Protein AF-F9Q6L0-F1 (afdb_monomer)

Nearest PDB structures (foldseek):
  7tjz-assembly1_W  TM=1.806E-01  e=6.094E+00  Saccharomyces cerevisiae

InterPro domains:
  IPR004260 Pyrimidine dimer DNA glycosylase [PF03013] (1-43)
  IPR024796 T4 endonuclease V [G3DSA:1.10.440.10] (1-59)

Secondary structure (DSSP, 8-state):
------S-GGGS-HHHHHHHHHHHTHHHHHHHTT----TT--SS--SSTTHHHHHHHHS--

Foldseek 3Di:
DADDDPDDLVPDDPVVNVSNVVRVVVLVVCVVVVNDDLPPADPDQDPDPNNSSVCNPVDDD

Sequence (61 aa):
MTRINLVPPAELCDQHLLAEHRELTRIPNAVAKGKYHLKGQPTEYKLGEGHVRFSLINWPF

Organism: NCBI:txid1035188

pLDDT: mean 75.59, std 9.4, range [47.94, 89.25]

Solvent-accessible surface area (backbone atoms only — not comparable to full-atom values): 4026 Å² total; per-residue (Å²): 139,68,69,83,77,93,64,63,74,90,78,46,54,69,71,54,48,56,51,32,60,63,39,56,61,51,52,62,54,32,52,76,67,67,71,65,77,77,80,82,55,52,94,60,97,49,88,65,92,44,29,66,56,37,54,62,70,80,40,86,126

Radius of gyration: 11.91 Å; Cα contacts (8 Å, |Δi|>4): 38; chains: 1; bounding box: 29×20×32 Å

Mean predicted aligned error: 6.88 Å

Structure (mmCIF, N/CA/C/O backbone):
data_AF-F9Q6L0-F1
#
_entry.id   AF-F9Q6L0-F1
#
loop_
_atom_site.group_PDB
_atom_site.id
_atom_site.type_symbol
_atom_site.lab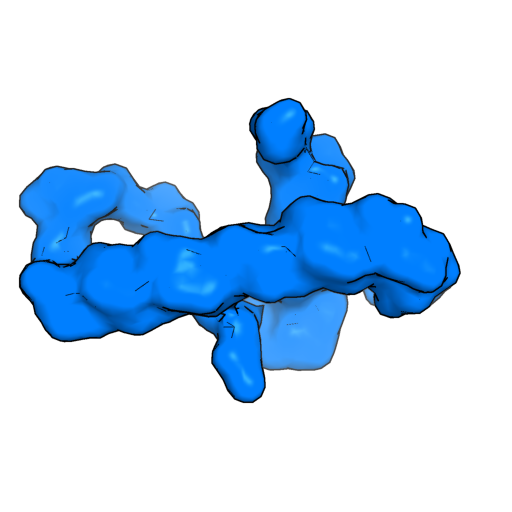el_atom_id
_atom_site.label_alt_id
_atom_site.label_comp_id
_atom_site.label_asym_id
_atom_site.label_entity_id
_atom_site.label_seq_id
_atom_site.pdbx_PDB_ins_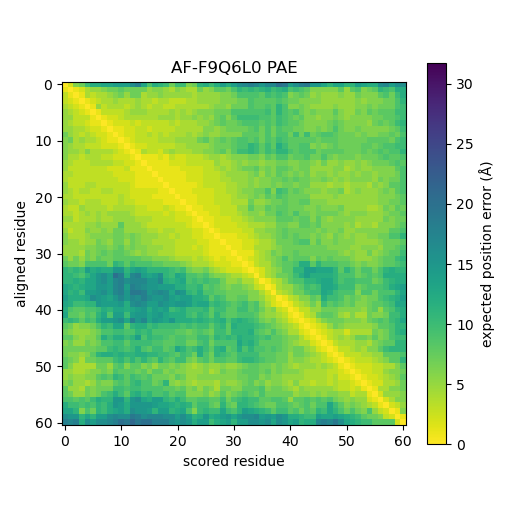code
_atom_site.Cartn_x
_atom_site.Cartn_y
_atom_site.Cartn_z
_atom_site.occupancy
_atom_site.B_iso_or_equiv
_atom_site.auth_seq_id
_atom_site.auth_comp_id
_atom_site.auth_asym_id
_atom_site.auth_atom_id
_atom_site.pdbx_PDB_model_num
ATOM 1 N N . MET A 1 1 ? -0.568 10.759 -4.505 1.00 57.00 1 MET A N 1
ATOM 2 C CA . MET A 1 1 ? 0.149 10.309 -3.297 1.00 57.00 1 MET A CA 1
ATOM 3 C C . MET A 1 1 ? -0.328 8.907 -2.985 1.00 57.00 1 MET A C 1
ATOM 5 O O . MET A 1 1 ? -1.496 8.638 -3.224 1.00 57.00 1 MET A O 1
ATOM 9 N N . THR A 1 2 ? 0.588 8.033 -2.585 1.00 67.25 2 THR A N 1
ATOM 10 C CA . THR A 1 2 ? 0.310 6.647 -2.193 1.00 67.25 2 THR A CA 1
ATOM 11 C C . THR A 1 2 ? 1.038 6.457 -0.868 1.00 67.25 2 THR A C 1
ATOM 13 O O . THR A 1 2 ? 2.262 6.612 -0.837 1.00 67.25 2 THR A O 1
ATOM 16 N N . ARG A 1 3 ? 0.302 6.216 0.213 1.00 79.69 3 ARG A N 1
ATOM 17 C CA . ARG A 1 3 ? 0.808 6.042 1.572 1.00 79.69 3 ARG A CA 1
ATOM 18 C C . ARG A 1 3 ? 0.391 4.664 2.071 1.00 79.69 3 ARG A C 1
ATOM 20 O O . ARG A 1 3 ? -0.797 4.381 2.174 1.00 79.69 3 ARG A O 1
ATOM 27 N N . ILE A 1 4 ? 1.381 3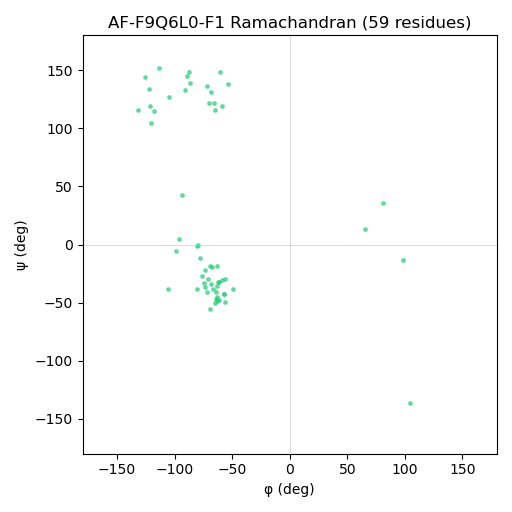.842 2.387 1.00 79.94 4 ILE A N 1
ATOM 28 C CA . ILE A 1 4 ? 1.203 2.523 2.989 1.00 79.94 4 ILE A CA 1
ATOM 29 C C . ILE A 1 4 ? 1.596 2.642 4.451 1.00 79.94 4 ILE A C 1
ATOM 31 O O . ILE A 1 4 ? 2.678 3.141 4.773 1.00 79.94 4 ILE A O 1
ATOM 35 N N . ASN A 1 5 ? 0.707 2.217 5.336 1.00 80.81 5 ASN A N 1
ATOM 36 C CA . ASN A 1 5 ? 0.983 2.198 6.758 1.00 80.81 5 ASN A CA 1
ATOM 37 C C . ASN A 1 5 ? 1.662 0.866 7.114 1.00 80.81 5 ASN A C 1
ATOM 39 O O . ASN A 1 5 ? 1.410 -0.167 6.505 1.00 80.81 5 ASN A O 1
ATOM 43 N N . LEU A 1 6 ? 2.535 0.887 8.122 1.00 78.38 6 LEU A N 1
ATOM 44 C CA . LEU A 1 6 ? 3.120 -0.327 8.715 1.00 78.38 6 LEU A CA 1
ATOM 45 C C . LEU A 1 6 ? 2.359 -0.788 9.972 1.00 78.38 6 LEU A C 1
ATOM 47 O O . LEU A 1 6 ? 2.792 -1.703 10.665 1.00 78.38 6 LEU A O 1
ATOM 51 N N . VAL A 1 7 ? 1.258 -0.109 10.292 1.00 83.44 7 VAL A N 1
ATOM 52 C CA . VAL A 1 7 ? 0.424 -0.349 11.475 1.00 83.44 7 VAL A CA 1
ATOM 53 C C . VAL A 1 7 ? -0.643 -1.394 11.128 1.00 83.44 7 VAL A C 1
ATOM 55 O O . VAL A 1 7 ? -1.130 -1.384 9.993 1.00 83.44 7 VAL A O 1
ATOM 58 N N . PRO A 1 8 ? -1.036 -2.284 12.059 1.00 83.31 8 PRO A N 1
ATOM 59 C CA . PRO A 1 8 ? -2.106 -3.242 11.819 1.00 83.31 8 PRO A CA 1
ATOM 60 C C . PRO A 1 8 ? -3.406 -2.562 11.349 1.00 83.31 8 PRO A C 1
ATOM 62 O O . PRO A 1 8 ? -3.820 -1.563 11.941 1.00 83.31 8 PRO A O 1
ATOM 65 N N . PRO A 1 9 ? -4.119 -3.125 10.353 1.00 83.12 9 PRO A N 1
ATOM 66 C CA . PRO A 1 9 ? -5.376 -2.560 9.856 1.00 83.12 9 PRO A CA 1
ATOM 67 C C . PRO A 1 9 ? -6.450 -2.369 10.931 1.00 83.12 9 PRO A C 1
ATOM 69 O O . PRO A 1 9 ? -7.266 -1.461 10.825 1.00 83.12 9 PRO A O 1
ATOM 72 N N . ALA A 1 10 ? -6.436 -3.210 11.969 1.00 86.88 10 ALA A N 1
ATOM 73 C CA . ALA A 1 10 ? -7.377 -3.153 13.087 1.00 86.88 10 ALA A CA 1
ATOM 74 C C . ALA A 1 10 ? -7.190 -1.921 13.994 1.00 86.88 10 ALA A C 1
ATOM 76 O O . ALA A 1 10 ? -8.098 -1.574 14.741 1.00 86.88 10 ALA A O 1
ATOM 77 N N . GLU A 1 11 ? -6.028 -1.267 13.935 1.00 86.62 11 GLU A N 1
ATOM 78 C CA . GLU A 1 11 ? -5.712 -0.059 14.708 1.00 86.62 11 GLU A CA 1
ATOM 79 C C . GLU A 1 11 ? -5.891 1.223 13.876 1.00 86.62 11 GLU A C 1
ATOM 81 O O . GLU A 1 11 ? -5.764 2.336 14.390 1.00 86.62 11 GLU A O 1
ATOM 86 N N . LEU A 1 12 ? -6.184 1.088 12.578 1.00 85.12 12 LEU A N 1
ATOM 87 C CA . LEU A 1 12 ? -6.405 2.212 11.677 1.00 85.12 12 LEU A CA 1
ATOM 88 C C . LEU A 1 12 ? -7.864 2.671 11.721 1.00 85.12 12 LEU A C 1
ATOM 90 O O . LEU A 1 12 ? -8.793 1.872 11.671 1.00 85.12 12 LEU A O 1
ATOM 94 N N . CYS A 1 13 ? -8.069 3.988 11.718 1.00 88.81 13 CYS A N 1
ATOM 95 C CA . CYS A 1 13 ? -9.392 4.563 11.484 1.00 88.81 13 CYS A CA 1
ATOM 96 C C . CYS A 1 13 ? -9.923 4.161 10.098 1.00 88.81 13 CYS A C 1
ATOM 98 O O . CYS A 1 13 ? -9.155 4.119 9.132 1.00 88.81 13 CYS A O 1
ATOM 100 N N . ASP A 1 14 ? -11.242 4.020 9.961 1.00 89.25 14 ASP A N 1
ATOM 101 C CA . ASP A 1 14 ? -11.917 3.659 8.702 1.00 89.25 14 ASP A CA 1
ATOM 102 C C . ASP A 1 14 ? -11.459 4.502 7.500 1.00 89.25 14 ASP A C 1
ATOM 104 O O . ASP A 1 14 ? -11.267 4.001 6.392 1.00 89.25 14 ASP A O 1
ATOM 108 N N . GLN A 1 15 ? -11.226 5.799 7.719 1.00 88.44 15 GLN A N 1
ATOM 109 C CA . GLN A 1 15 ? -10.753 6.736 6.695 1.00 88.44 15 GLN A CA 1
ATOM 110 C C . GLN A 1 15 ? -9.355 6.371 6.179 1.00 88.44 15 GLN A C 1
ATOM 112 O O . GLN A 1 15 ? -9.096 6.446 4.977 1.00 88.44 15 GLN A O 1
ATOM 117 N N . HIS A 1 16 ? -8.458 5.967 7.081 1.00 85.75 16 HIS A N 1
ATOM 118 C CA . HIS A 1 16 ? -7.109 5.532 6.737 1.00 85.75 16 HIS A CA 1
ATOM 119 C C . HIS A 1 16 ? -7.130 4.174 6.046 1.00 85.75 16 HIS A C 1
ATOM 121 O O . HIS A 1 16 ? -6.443 4.008 5.041 1.00 85.75 16 HIS A O 1
ATOM 127 N N . LEU A 1 17 ? -7.973 3.257 6.523 1.00 86.81 17 LEU A N 1
ATOM 128 C CA . LEU A 1 17 ? -8.149 1.934 5.937 1.00 86.81 17 LEU A CA 1
ATOM 129 C C . LEU A 1 17 ? -8.657 2.018 4.488 1.00 86.81 17 LEU A C 1
ATOM 131 O O . LEU A 1 17 ? -8.091 1.409 3.581 1.00 86.81 17 LEU A O 1
ATOM 135 N N . LEU A 1 18 ? -9.695 2.825 4.244 1.00 87.50 18 LEU A N 1
ATOM 136 C CA . LEU A 1 18 ? -10.261 3.020 2.906 1.00 87.50 18 LEU A CA 1
ATOM 137 C C . LEU A 1 18 ? -9.292 3.733 1.956 1.00 87.50 18 LEU A C 1
ATOM 139 O O . LEU A 1 18 ? -9.239 3.400 0.767 1.00 87.50 18 LEU A O 1
ATOM 143 N N . ALA A 1 19 ? -8.539 4.716 2.458 1.00 87.44 19 ALA A N 1
ATOM 144 C CA . ALA A 1 19 ? -7.519 5.402 1.672 1.00 87.44 19 ALA A CA 1
ATOM 145 C C . ALA A 1 19 ? -6.407 4.430 1.252 1.00 87.44 19 ALA A C 1
ATOM 147 O O . ALA A 1 19 ? -6.093 4.332 0.065 1.00 87.44 19 ALA A O 1
ATOM 148 N N . GLU A 1 20 ? -5.888 3.653 2.201 1.00 84.25 20 GLU A N 1
ATOM 149 C CA . GLU A 1 20 ? -4.832 2.671 1.971 1.00 84.25 20 GLU A CA 1
ATOM 150 C C . GLU A 1 20 ? -5.276 1.565 1.009 1.00 84.25 20 GLU A C 1
ATOM 152 O O . GLU A 1 20 ? -4.578 1.285 0.037 1.00 84.25 20 GLU A O 1
ATOM 157 N N . HIS A 1 21 ? -6.478 1.009 1.181 1.00 85.50 21 HIS A N 1
ATOM 158 C CA . HIS A 1 21 ? -7.020 -0.013 0.283 1.00 85.50 21 HIS A CA 1
ATOM 159 C C . HIS A 1 21 ? -7.090 0.469 -1.179 1.00 85.50 21 HIS A C 1
ATOM 161 O O . HIS A 1 21 ? -6.719 -0.242 -2.117 1.00 85.50 21 HIS A O 1
ATOM 167 N N . ARG A 1 22 ? -7.523 1.716 -1.402 1.00 85.62 22 ARG A N 1
ATOM 168 C CA . ARG A 1 22 ? -7.573 2.314 -2.747 1.00 85.62 22 ARG A CA 1
ATOM 169 C C . ARG A 1 22 ? -6.188 2.571 -3.330 1.00 85.62 22 ARG A C 1
ATOM 171 O O . ARG A 1 22 ? -6.011 2.493 -4.544 1.00 85.62 22 ARG A O 1
ATOM 178 N N . GLU A 1 23 ? -5.224 2.920 -2.493 1.00 85.50 23 GLU A N 1
ATOM 179 C CA . GLU A 1 23 ? -3.869 3.272 -2.904 1.00 85.50 23 GLU A CA 1
ATOM 180 C C . GLU A 1 23 ? -2.996 2.038 -3.165 1.00 85.50 23 GLU A C 1
ATOM 182 O O . GLU A 1 23 ? -2.270 2.020 -4.164 1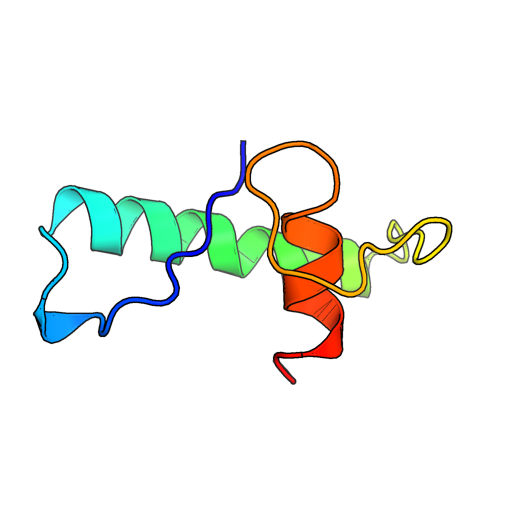.00 85.50 23 GLU A O 1
ATOM 187 N N . LEU A 1 24 ? -3.142 0.983 -2.359 1.00 81.69 24 LEU A N 1
ATOM 188 C CA . LEU A 1 24 ? -2.446 -0.297 -2.509 1.00 81.69 24 LEU A CA 1
ATOM 189 C C . LEU A 1 24 ? -2.692 -0.925 -3.879 1.00 81.69 24 LEU A C 1
ATOM 191 O O . LEU A 1 24 ? -1.743 -1.342 -4.535 1.00 81.69 24 LEU A O 1
ATOM 195 N N . THR A 1 25 ? -3.932 -0.902 -4.377 1.00 81.31 25 THR A N 1
ATOM 196 C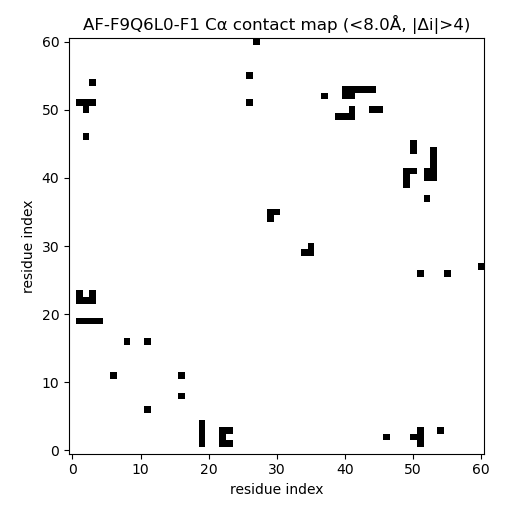 CA . THR A 1 25 ? -4.277 -1.467 -5.698 1.00 81.31 25 THR A CA 1
ATOM 197 C C . THR A 1 25 ? -3.585 -0.764 -6.874 1.00 81.31 25 THR A C 1
ATOM 199 O O . THR A 1 25 ? -3.483 -1.326 -7.966 1.00 81.31 25 THR A O 1
ATOM 202 N N . ARG A 1 26 ? -3.063 0.457 -6.699 1.00 81.38 26 ARG A N 1
ATOM 203 C CA . ARG A 1 26 ? -2.364 1.192 -7.770 1.00 81.38 26 ARG A CA 1
ATOM 204 C C . ARG A 1 26 ? -0.955 0.665 -8.026 1.00 81.38 26 ARG A C 1
ATOM 206 O O . ARG A 1 26 ? -0.461 0.802 -9.144 1.00 81.38 26 ARG A O 1
ATOM 213 N N . ILE A 1 27 ? -0.319 0.069 -7.019 1.00 78.44 27 ILE A N 1
ATOM 214 C CA . ILE A 1 27 ? 1.056 -0.432 -7.096 1.00 78.44 27 ILE A CA 1
ATOM 215 C C . ILE A 1 27 ? 1.177 -1.655 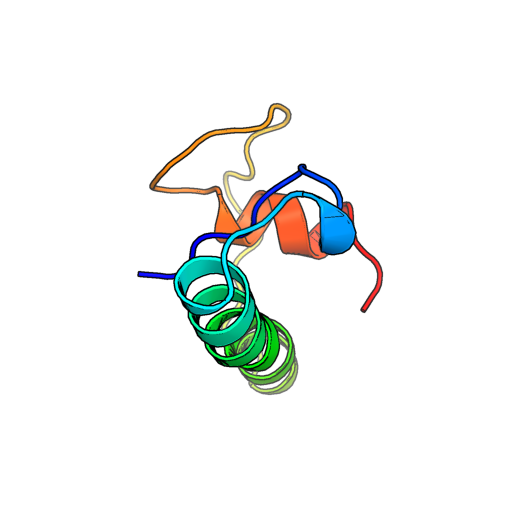-8.016 1.00 78.44 27 ILE A C 1
ATOM 217 O O . ILE A 1 27 ? 1.924 -1.555 -8.992 1.00 78.44 27 ILE A O 1
ATOM 221 N N . PRO A 1 28 ? 0.424 -2.758 -7.823 1.00 78.12 28 PRO A N 1
ATOM 222 C CA . PRO A 1 28 ? 0.504 -3.910 -8.719 1.00 78.12 28 PRO A CA 1
ATOM 223 C C . PRO A 1 28 ? 0.085 -3.537 -10.146 1.00 78.12 28 PRO A C 1
ATOM 225 O O . PRO A 1 28 ? 0.682 -4.009 -11.106 1.00 78.12 28 PRO A O 1
ATOM 228 N N . ASN A 1 29 ? -0.846 -2.591 -10.313 1.00 79.88 29 ASN A N 1
ATOM 229 C CA . ASN A 1 29 ? -1.203 -2.043 -11.624 1.00 79.88 29 ASN A CA 1
ATOM 230 C C . ASN A 1 29 ? -0.046 -1.296 -12.314 1.00 79.88 29 ASN A C 1
ATOM 232 O O . ASN A 1 29 ? 0.068 -1.330 -13.539 1.00 79.88 29 ASN A O 1
ATOM 236 N N . ALA A 1 30 ? 0.806 -0.596 -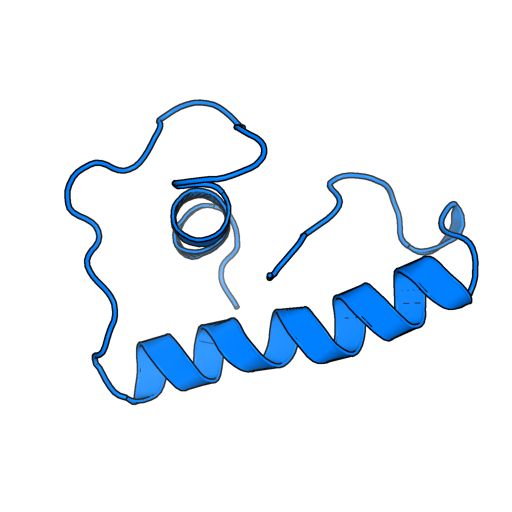11.560 1.00 77.69 30 ALA A N 1
ATOM 237 C CA . ALA A 1 30 ? 1.992 0.066 -12.101 1.00 77.69 30 ALA A CA 1
ATOM 238 C C . ALA A 1 30 ? 3.099 -0.942 -12.457 1.00 77.69 30 ALA A C 1
ATOM 240 O O . ALA A 1 30 ? 3.759 -0.779 -13.487 1.00 77.69 30 ALA A O 1
ATOM 241 N N . VAL A 1 31 ? 3.250 -1.999 -11.649 1.00 78.00 31 VAL A N 1
ATOM 242 C CA . VAL A 1 31 ? 4.169 -3.120 -11.913 1.00 78.00 31 VAL A CA 1
ATOM 243 C C . VAL A 1 31 ? 3.757 -3.885 -13.161 1.00 78.00 31 VAL A C 1
ATOM 245 O O . VAL A 1 31 ? 4.570 -4.045 -14.064 1.00 78.00 31 VAL A O 1
ATOM 248 N N . ALA A 1 32 ? 2.483 -4.272 -13.260 1.00 79.12 32 ALA A N 1
ATOM 249 C CA . ALA A 1 32 ? 1.931 -4.989 -14.408 1.00 79.12 32 ALA A CA 1
ATOM 250 C C . ALA A 1 32 ? 2.087 -4.202 -15.720 1.00 79.12 32 ALA A C 1
ATOM 252 O O . ALA A 1 32 ? 2.271 -4.783 -16.784 1.00 79.12 32 ALA A O 1
ATOM 253 N N . LYS A 1 33 ? 2.067 -2.864 -15.650 1.00 80.06 33 LYS A N 1
ATOM 254 C CA . LYS A 1 33 ? 2.309 -1.977 -16.800 1.00 80.06 33 LYS A CA 1
ATOM 255 C C . LYS A 1 33 ? 3.793 -1.792 -17.143 1.00 80.06 33 LYS A C 1
ATOM 257 O O . LYS A 1 33 ? 4.094 -1.016 -18.046 1.00 80.06 33 LYS A O 1
ATOM 262 N N . GLY A 1 34 ? 4.717 -2.417 -16.408 1.00 73.88 34 GLY A N 1
ATOM 263 C CA . GLY A 1 34 ? 6.163 -2.256 -16.590 1.00 73.88 34 GLY A CA 1
ATOM 264 C C . GLY A 1 34 ? 6.677 -0.844 -16.283 1.00 73.88 34 GLY A C 1
ATOM 265 O O . GLY A 1 34 ? 7.805 -0.505 -16.625 1.00 73.88 34 GLY A O 1
ATOM 266 N N . LYS A 1 35 ? 5.864 0.007 -15.639 1.00 68.88 35 LYS A N 1
ATOM 267 C CA . LYS A 1 35 ? 6.203 1.405 -15.320 1.00 68.88 35 LYS A CA 1
ATOM 268 C C . LYS A 1 35 ? 6.798 1.534 -13.919 1.00 68.88 35 LYS A C 1
ATOM 270 O O . LYS A 1 35 ? 6.449 2.450 -13.178 1.00 68.88 35 LYS A O 1
ATOM 275 N N . TYR A 1 36 ? 7.694 0.628 -13.540 1.00 68.44 36 TYR A N 1
ATOM 276 C CA . TYR A 1 36 ? 8.379 0.687 -12.253 1.00 68.44 36 TYR A CA 1
ATOM 277 C C . TYR A 1 36 ? 9.891 0.736 -12.466 1.00 68.44 36 TYR A C 1
ATOM 279 O O . TYR A 1 36 ? 10.452 0.008 -13.275 1.00 68.44 36 TYR A O 1
ATOM 287 N N . HIS A 1 37 ? 10.550 1.649 -11.756 1.00 66.12 37 HIS A N 1
ATOM 288 C CA . HIS A 1 37 ? 12.002 1.780 -11.758 1.00 66.12 37 HIS A CA 1
ATOM 289 C C . HIS A 1 37 ? 12.478 1.521 -10.331 1.00 66.12 37 HIS A C 1
ATOM 291 O O . HIS A 1 37 ? 12.163 2.289 -9.423 1.00 66.12 37 HIS A O 1
ATOM 297 N N . LEU A 1 38 ? 13.232 0.438 -10.136 1.00 67.06 38 LEU A N 1
ATOM 298 C CA . LEU A 1 38 ? 13.829 0.066 -8.844 1.00 67.06 38 LEU A CA 1
ATOM 299 C C . LEU A 1 38 ? 15.123 0.845 -8.541 1.00 67.06 38 LEU A C 1
ATOM 301 O O . LEU A 1 38 ? 15.744 0.666 -7.497 1.00 67.06 38 LEU A O 1
ATOM 305 N N . LYS A 1 39 ? 15.552 1.720 -9.457 1.00 64.56 39 LYS A N 1
ATOM 306 C CA . LYS A 1 39 ? 16.792 2.487 -9.329 1.00 64.56 39 LYS A CA 1
ATOM 307 C C . LYS A 1 39 ? 16.644 3.536 -8.216 1.00 64.56 39 LYS A C 1
ATOM 309 O O . LYS A 1 39 ? 15.752 4.378 -8.282 1.00 64.56 39 LYS A O 1
ATOM 314 N N . GLY A 1 40 ? 17.515 3.484 -7.205 1.00 66.81 40 GLY A N 1
ATOM 315 C CA . GLY A 1 40 ? 17.484 4.404 -6.058 1.00 66.81 40 GLY A CA 1
ATOM 316 C C . GLY A 1 40 ? 16.467 4.022 -4.978 1.00 66.81 40 GLY A C 1
ATOM 317 O O . GLY A 1 40 ? 15.814 4.893 -4.402 1.00 66.81 40 GLY A O 1
ATOM 318 N N . GLN A 1 41 ? 16.273 2.724 -4.744 1.00 67.25 41 GLN A N 1
ATOM 319 C CA . GLN A 1 41 ? 15.431 2.248 -3.654 1.00 67.25 41 GLN A CA 1
ATOM 320 C C . GLN A 1 41 ? 16.082 2.562 -2.295 1.00 67.25 41 GLN A C 1
ATOM 322 O O . GLN A 1 41 ? 17.265 2.271 -2.109 1.00 67.25 41 GLN A O 1
ATOM 327 N N . PRO A 1 42 ? 15.340 3.146 -1.339 1.00 71.62 42 PRO A N 1
ATOM 328 C CA . PRO A 1 42 ? 15.837 3.289 0.019 1.00 71.62 42 PRO A CA 1
ATOM 329 C C . PRO A 1 42 ? 15.860 1.916 0.710 1.00 71.62 42 PRO A C 1
ATOM 331 O O . PRO A 1 42 ? 14.911 1.146 0.593 1.00 71.62 42 PRO A O 1
ATOM 334 N N . THR A 1 43 ? 16.942 1.611 1.425 1.00 71.00 43 THR A N 1
ATOM 335 C CA . THR A 1 43 ? 17.080 0.407 2.268 1.00 71.00 43 THR A CA 1
ATOM 336 C C . THR A 1 43 ? 16.262 0.492 3.553 1.00 71.00 43 THR A C 1
ATOM 338 O O . THR A 1 43 ? 15.917 -0.531 4.135 1.00 71.00 43 THR A O 1
ATOM 341 N N . GLU A 1 44 ? 15.921 1.708 3.975 1.00 74.69 44 GLU A N 1
ATOM 342 C CA . GLU A 1 44 ? 15.129 1.985 5.169 1.00 74.69 44 GLU A CA 1
ATOM 343 C C . GLU A 1 44 ? 13.770 2.579 4.802 1.00 74.69 44 GLU A C 1
ATOM 345 O O . GLU A 1 44 ? 13.617 3.272 3.789 1.00 74.69 44 GLU A O 1
ATOM 350 N N . TYR A 1 45 ? 12.782 2.337 5.663 1.00 72.38 45 TYR A N 1
ATOM 351 C CA . TYR A 1 45 ? 11.457 2.921 5.528 1.00 72.38 45 TYR A CA 1
ATOM 352 C C . TYR A 1 45 ? 11.543 4.452 5.538 1.00 72.38 45 TYR A C 1
ATOM 354 O O . TYR A 1 45 ? 11.979 5.066 6.511 1.00 72.38 45 TYR A O 1
ATOM 362 N N . LYS A 1 46 ? 11.096 5.080 4.448 1.00 73.81 46 LYS A N 1
ATOM 363 C CA . LYS A 1 46 ? 10.978 6.537 4.330 1.00 73.81 46 LYS A CA 1
ATOM 364 C C . LYS A 1 46 ? 9.565 6.912 3.919 1.00 73.81 46 LYS A C 1
ATOM 366 O O . LYS A 1 46 ? 8.932 6.207 3.136 1.00 73.81 46 LYS A O 1
ATOM 371 N N . LEU A 1 47 ? 9.085 8.036 4.441 1.00 71.31 47 LEU A N 1
ATOM 372 C CA . LEU A 1 47 ? 7.843 8.678 4.016 1.00 71.31 47 LEU A CA 1
ATOM 373 C C . LEU A 1 47 ? 8.164 9.683 2.900 1.00 71.31 47 LEU A C 1
ATOM 375 O O . LEU A 1 47 ? 9.103 10.465 3.025 1.00 71.31 47 LEU A O 1
ATOM 379 N N . GLY A 1 48 ? 7.391 9.661 1.812 1.00 73.31 48 GLY A N 1
ATOM 380 C CA . GLY A 1 48 ? 7.590 10.545 0.658 1.00 73.31 48 GLY A CA 1
ATOM 381 C C . GLY A 1 48 ? 8.226 9.847 -0.548 1.00 73.31 48 GLY A C 1
ATOM 382 O O . GLY A 1 48 ? 7.808 8.754 -0.939 1.00 73.31 48 GLY A O 1
ATOM 383 N N . GLU A 1 49 ? 9.199 10.495 -1.191 1.00 68.62 49 GLU A N 1
ATOM 384 C CA . GLU A 1 49 ? 9.828 9.963 -2.401 1.00 6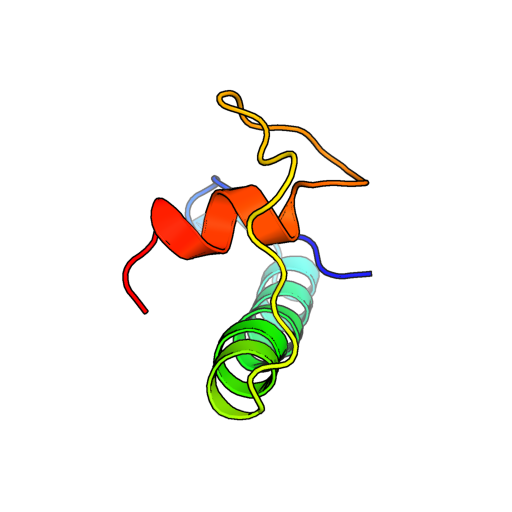8.62 49 GLU A CA 1
ATOM 385 C C . GLU A 1 49 ? 10.611 8.673 -2.097 1.00 68.62 49 GLU A C 1
ATOM 387 O O . GLU A 1 49 ? 11.503 8.646 -1.254 1.00 68.62 49 GLU A O 1
ATOM 392 N N . GLY A 1 50 ? 10.258 7.578 -2.776 1.00 70.56 50 GLY A N 1
ATOM 393 C CA . GLY A 1 50 ? 10.864 6.258 -2.560 1.00 70.56 50 GLY A CA 1
ATOM 394 C C . GLY A 1 50 ? 10.060 5.316 -1.657 1.00 70.56 50 GLY A C 1
ATOM 395 O O . GLY A 1 50 ? 10.293 4.112 -1.725 1.00 70.56 50 GLY A O 1
ATOM 396 N N . HIS A 1 51 ? 9.052 5.808 -0.926 1.00 77.62 51 HIS A N 1
ATOM 397 C CA . HIS A 1 51 ? 8.173 4.987 -0.078 1.00 77.62 51 HIS A CA 1
ATOM 398 C C . HIS A 1 51 ? 7.492 3.852 -0.863 1.00 77.62 51 HIS A C 1
ATOM 400 O O . HIS A 1 51 ? 7.600 2.680 -0.524 1.00 77.62 51 HIS A O 1
ATOM 406 N N . VAL A 1 52 ? 6.882 4.191 -2.002 1.00 71.56 52 VAL A N 1
ATOM 407 C CA . VAL A 1 52 ? 6.210 3.221 -2.885 1.00 71.56 52 VAL A CA 1
ATOM 408 C C . VAL A 1 52 ? 7.185 2.167 -3.429 1.00 71.56 52 VAL A C 1
ATOM 410 O O . VAL A 1 52 ? 6.804 1.019 -3.634 1.00 71.56 52 VAL A O 1
ATOM 413 N N . ARG A 1 53 ? 8.457 2.539 -3.647 1.00 72.62 53 ARG A N 1
ATOM 414 C CA . ARG A 1 53 ? 9.498 1.609 -4.120 1.00 72.62 53 ARG A CA 1
ATOM 415 C C . ARG A 1 53 ? 9.955 0.663 -3.009 1.00 72.62 53 ARG A C 1
ATOM 417 O O . ARG A 1 53 ? 10.301 -0.474 -3.298 1.00 72.62 53 ARG A O 1
ATOM 424 N N . PHE A 1 54 ? 9.961 1.109 -1.754 1.00 73.69 54 PHE A N 1
ATOM 425 C CA . PHE A 1 54 ? 10.287 0.263 -0.605 1.00 73.69 54 PHE A CA 1
ATOM 426 C C . PHE A 1 54 ? 9.254 -0.860 -0.425 1.00 73.69 54 PHE A C 1
ATOM 428 O O . PHE A 1 54 ? 9.627 -2.028 -0.310 1.00 73.69 54 PHE A O 1
ATOM 435 N N . SER A 1 55 ? 7.964 -0.520 -0.493 1.00 69.62 55 SER A N 1
ATOM 436 C CA . SER A 1 55 ? 6.866 -1.483 -0.326 1.00 69.62 55 SER A CA 1
ATOM 437 C C . SER A 1 55 ? 6.758 -2.507 -1.462 1.00 69.62 55 SER A C 1
ATOM 439 O O . SER A 1 55 ? 6.156 -3.553 -1.276 1.00 69.62 55 SER A O 1
ATOM 441 N N . LEU A 1 56 ? 7.354 -2.229 -2.626 1.00 69.31 56 LEU A N 1
ATOM 442 C CA . LEU A 1 56 ? 7.306 -3.089 -3.814 1.00 69.31 56 LEU A CA 1
ATOM 443 C C . LEU A 1 56 ? 8.113 -4.390 -3.714 1.00 69.31 56 LEU A C 1
ATOM 445 O O . LEU A 1 56 ? 7.785 -5.353 -4.395 1.00 69.31 56 LEU A O 1
ATOM 449 N N . ILE A 1 57 ? 9.196 -4.394 -2.936 1.00 65.94 57 ILE A N 1
ATOM 450 C CA . ILE A 1 57 ? 10.093 -5.554 -2.788 1.00 65.94 57 ILE A CA 1
ATOM 451 C C . ILE A 1 57 ? 9.886 -6.241 -1.442 1.00 65.94 57 ILE A C 1
ATOM 453 O O . ILE A 1 57 ? 9.930 -7.463 -1.370 1.00 65.94 57 ILE A O 1
ATOM 457 N N . ASN A 1 58 ? 9.664 -5.462 -0.380 1.00 63.25 58 ASN A N 1
ATOM 458 C CA . ASN A 1 58 ? 9.494 -6.015 0.964 1.00 63.25 58 ASN A CA 1
ATOM 459 C C . ASN A 1 58 ? 8.103 -6.612 1.198 1.00 63.25 58 ASN A C 1
ATOM 461 O O . ASN A 1 58 ? 7.907 -7.307 2.190 1.00 63.25 58 ASN A O 1
ATOM 465 N N . TRP A 1 59 ? 7.154 -6.358 0.296 1.00 57.41 59 TRP A N 1
ATOM 466 C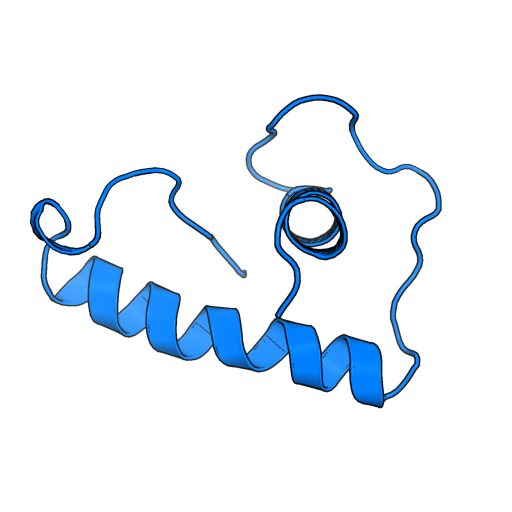 CA . TRP A 1 59 ? 5.841 -6.980 0.325 1.00 57.41 59 TRP A CA 1
ATOM 467 C C . TRP A 1 59 ? 5.624 -7.750 -0.981 1.00 57.41 59 TRP A C 1
ATOM 469 O O . TRP A 1 59 ? 5.409 -7.119 -2.020 1.00 57.41 59 TRP A O 1
ATOM 479 N N . PRO A 1 60 ? 5.711 -9.093 -0.978 1.00 49.75 60 PRO A N 1
ATOM 480 C CA . PRO A 1 60 ? 5.227 -9.860 -2.112 1.00 49.75 60 PRO A CA 1
ATOM 481 C C . PRO A 1 60 ? 3.708 -9.648 -2.173 1.00 49.75 60 PRO A C 1
ATOM 483 O O . PRO A 1 60 ? 2.998 -9.954 -1.215 1.00 49.75 60 PRO A O 1
ATOM 486 N N . PHE A 1 61 ? 3.241 -9.016 -3.251 1.00 47.94 61 PHE A N 1
ATOM 487 C CA . PHE A 1 61 ? 1.814 -8.904 -3.561 1.00 47.94 61 PHE A CA 1
ATOM 488 C C . PHE A 1 61 ? 1.205 -10.277 -3.837 1.00 47.94 61 PHE A C 1
ATOM 490 O O . PHE A 1 61 ? 1.908 -11.111 -4.455 1.00 47.94 61 PHE A O 1
#